Protein AF-A0A837NIT4-F1 (afdb_monomer)

Sequence (135 aa):
MKRAYLTTAIALALSTAVGCSPASNEQPSAAAENEIWPKLNLPVKQKPAMEQRIDELLAKMTLEQKVAQMIQPEIRDITVEDMRKYGFGSYLNGGGAVPTKATPKTRRSCMTMLPLSWKVYRAMLPKTFWMNVMS

Organism: NCBI:txid86103

InterPro domains:
  IPR017853 Glycoside hydrolase superfamily [SSF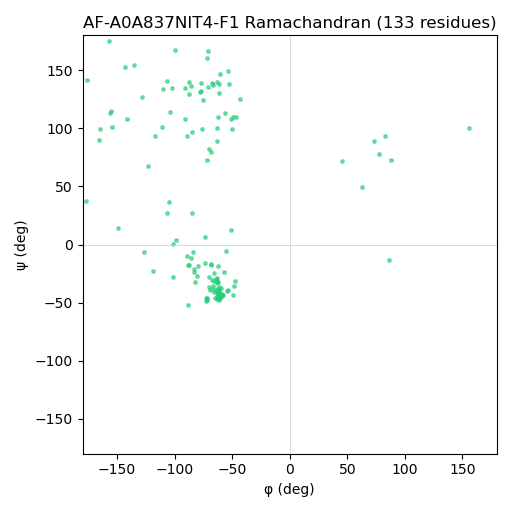51445] (44-100)
  IPR036962 Glycoside hydrolase, family 3, N-terminal domain superfamily [G3DSA:3.20.20.300] (48-130)

Mean predicted aligned error: 16.94 Å

Solvent-accessible surface area (backbone atoms only — not comparable to full-atom values): 9023 Å² total; per-residue (Å²): 144,88,89,76,84,90,70,76,85,90,78,79,92,84,78,91,78,84,80,94,69,81,82,77,78,76,80,84,70,82,72,78,80,77,61,90,62,79,90,77,85,66,92,73,73,87,51,69,73,56,53,52,53,50,52,59,48,60,71,73,46,52,71,66,50,56,52,22,45,73,39,66,50,49,63,82,82,53,53,54,65,52,28,54,73,56,40,43,57,49,71,38,78,89,55,78,75,50,67,97,83,47,59,64,88,39,78,65,35,62,63,69,40,48,69,58,54,49,52,40,52,57,30,45,50,53,90,68,63,56,58,67,74,77,108

Foldseek 3Di:
DPPPPPDDDDDDDDDDDDDDDPDPPDDDDPPPPPCVDDDDDDPDDDDVVLVVLVVVLVVVDDPQLVVQLVDEEEPVVDDLVNCLVRLHNYYDDPLPPFPPPDHSPDPVSVVNCVVVVVSSVVSSDDVPRVVSNVD

Radius of gyration: 36.78 Å; Cα contacts (8 Å, |Δi|>4): 72; chains: 1; bounding box: 90×85×66 Å

Structure (mmCIF, N/CA/C/O backbone):
data_AF-A0A837NIT4-F1
#
_entry.id   AF-A0A837NIT4-F1
#
loop_
_atom_site.group_PDB
_atom_site.id
_atom_site.type_symbol
_atom_site.label_atom_id
_atom_site.label_alt_id
_atom_site.label_comp_id
_atom_site.label_asym_id
_atom_site.label_entity_id
_atom_site.label_seq_id
_atom_site.pdbx_PDB_ins_code
_atom_site.Cartn_x
_atom_site.Cartn_y
_atom_site.Cartn_z
_atom_site.occupancy
_atom_site.B_iso_or_equiv
_atom_site.auth_seq_id
_atom_site.auth_comp_id
_atom_site.auth_asym_id
_atom_site.auth_atom_id
_atom_site.pdbx_PDB_model_num
ATOM 1 N N . MET A 1 1 ? -78.294 60.028 35.645 1.00 52.28 1 MET A N 1
ATOM 2 C CA . MET A 1 1 ? -77.285 59.377 36.512 1.00 52.28 1 MET A CA 1
ATOM 3 C C . MET A 1 1 ? -76.849 58.063 35.870 1.00 52.28 1 MET A C 1
ATOM 5 O O . MET A 1 1 ? -77.633 57.134 35.936 1.00 52.28 1 MET A O 1
ATOM 9 N N . LYS A 1 2 ? -75.711 58.007 35.154 1.00 50.03 2 LYS A N 1
ATOM 10 C CA . LYS A 1 2 ? -75.074 56.767 34.618 1.00 50.03 2 LYS A CA 1
ATOM 11 C C . LYS A 1 2 ? -73.731 57.072 33.913 1.00 50.03 2 LYS A C 1
ATOM 13 O O . LYS A 1 2 ? -73.397 56.507 32.882 1.00 50.03 2 LYS A O 1
ATOM 18 N N . ARG A 1 3 ? -72.962 58.019 34.457 1.00 52.03 3 ARG A N 1
ATOM 19 C CA . ARG A 1 3 ? -71.592 58.342 34.020 1.00 52.03 3 ARG A CA 1
ATOM 20 C C . ARG A 1 3 ? -70.667 58.204 35.230 1.00 52.03 3 ARG A C 1
ATOM 22 O O . ARG A 1 3 ? -70.244 59.204 35.787 1.00 52.03 3 ARG A O 1
ATOM 29 N N . ALA A 1 4 ? -70.488 56.974 35.712 1.00 56.16 4 ALA A N 1
ATOM 30 C CA . ALA A 1 4 ? -69.681 56.698 36.908 1.00 56.16 4 ALA A CA 1
ATOM 31 C C . ALA A 1 4 ? -68.979 55.323 36.899 1.00 56.16 4 ALA A C 1
ATOM 33 O O . ALA A 1 4 ? -68.481 54.897 37.927 1.00 56.16 4 ALA A O 1
ATOM 34 N N . TYR A 1 5 ? -68.898 54.633 35.755 1.00 51.50 5 TYR A N 1
ATOM 35 C CA . TYR A 1 5 ? -68.153 53.365 35.634 1.00 51.50 5 TYR A CA 1
ATOM 36 C C . TYR A 1 5 ? -66.834 53.538 34.861 1.00 51.50 5 TYR A C 1
ATOM 38 O O . TYR A 1 5 ? -66.348 52.610 34.227 1.00 51.50 5 TYR A O 1
ATOM 46 N N . LEU A 1 6 ? -66.270 54.752 34.899 1.00 51.66 6 LEU A N 1
ATOM 47 C CA . LEU A 1 6 ? -64.984 55.116 34.290 1.00 51.66 6 LEU A CA 1
ATOM 48 C C . LEU A 1 6 ? -63.876 55.269 35.351 1.00 51.66 6 LEU A C 1
ATOM 50 O O . LEU A 1 6 ? -63.028 56.145 35.265 1.00 51.66 6 LEU A O 1
ATOM 54 N N . THR A 1 7 ? -63.912 54.433 36.379 1.00 47.62 7 THR A N 1
ATOM 55 C CA . THR A 1 7 ? -62.878 54.257 37.406 1.00 47.62 7 THR A CA 1
ATOM 56 C C . THR A 1 7 ? -63.146 52.844 37.919 1.00 47.62 7 THR A C 1
ATOM 58 O O . THR A 1 7 ? -64.243 52.581 38.388 1.00 47.62 7 THR A O 1
ATOM 61 N N . THR A 1 8 ? -62.332 51.820 37.756 1.00 50.34 8 THR A N 1
ATOM 62 C CA . THR A 1 8 ? -60.896 51.731 37.969 1.00 50.34 8 THR A CA 1
ATOM 63 C C . THR A 1 8 ? -60.459 50.436 37.289 1.00 50.34 8 THR A C 1
ATOM 65 O O . THR A 1 8 ? -60.484 49.356 37.875 1.00 50.34 8 THR A O 1
ATOM 68 N N . ALA A 1 9 ? -60.101 50.543 36.012 1.00 51.69 9 ALA A N 1
ATOM 69 C CA . ALA A 1 9 ? -59.047 49.704 35.469 1.00 51.69 9 ALA A CA 1
ATOM 70 C C . ALA A 1 9 ? -57.769 50.011 36.272 1.00 51.69 9 ALA A C 1
ATOM 72 O O . ALA A 1 9 ? -57.573 51.164 36.651 1.00 51.69 9 ALA A O 1
ATOM 73 N N . ILE A 1 10 ? -56.905 49.012 36.477 1.00 53.28 10 ILE A N 1
ATOM 74 C CA . ILE A 1 10 ? -55.625 49.087 37.213 1.00 53.28 10 ILE A CA 1
ATOM 75 C C . ILE A 1 10 ? -55.761 48.835 38.728 1.00 53.28 10 ILE A C 1
ATOM 77 O O . ILE A 1 10 ? -55.616 49.741 39.537 1.00 53.28 10 ILE A O 1
ATOM 81 N N . ALA A 1 11 ? -55.996 47.580 39.118 1.00 43.53 11 ALA A N 1
ATOM 82 C CA . ALA A 1 11 ? -55.357 46.935 40.276 1.00 43.53 11 ALA A CA 1
ATOM 83 C C . ALA A 1 11 ? -55.804 45.463 40.350 1.00 43.53 11 ALA A C 1
ATOM 85 O O . ALA A 1 11 ? -56.971 45.178 40.116 1.00 43.53 11 ALA A O 1
ATOM 86 N N . LEU A 1 12 ? -54.875 44.570 40.711 1.00 50.78 12 LEU A N 1
ATOM 87 C CA . LEU A 1 12 ? -54.969 43.098 40.780 1.00 50.78 12 LEU A CA 1
ATOM 88 C C . LEU A 1 12 ? -54.985 42.416 39.396 1.00 50.78 12 LEU A C 1
ATOM 90 O O . LEU A 1 12 ? -56.035 42.197 38.814 1.00 50.78 12 LEU A O 1
ATOM 94 N N . ALA A 1 13 ? -53.867 42.040 38.765 1.00 51.47 13 ALA A N 1
ATOM 95 C CA . ALA A 1 13 ? -52.604 41.539 39.315 1.00 51.47 13 ALA A CA 1
ATOM 96 C C . ALA A 1 13 ? -52.815 40.472 40.402 1.00 51.47 13 ALA A C 1
ATOM 98 O O . ALA A 1 13 ? -52.640 40.769 41.574 1.00 51.47 13 ALA A O 1
ATOM 99 N N . LEU A 1 14 ? -53.238 39.272 39.989 1.00 49.41 14 LEU A N 1
ATOM 100 C CA . LEU A 1 14 ? -52.870 37.942 40.516 1.00 49.41 14 LEU A CA 1
ATOM 101 C C . LEU A 1 14 ? -53.991 36.953 40.183 1.00 49.41 14 LEU A C 1
ATOM 103 O O . LEU A 1 14 ? -54.995 36.884 40.882 1.00 49.41 14 LEU A O 1
ATOM 107 N N . SER A 1 15 ? -53.801 36.152 39.140 1.00 49.44 15 SER A N 1
ATOM 108 C CA . SER A 1 15 ? -54.214 34.744 39.143 1.00 49.44 15 SER A CA 1
ATOM 109 C C . SER A 1 15 ? -53.527 34.039 37.984 1.00 49.44 15 SER A C 1
ATOM 111 O O . SER A 1 15 ? -53.889 34.159 36.819 1.00 49.44 15 SER A O 1
ATOM 113 N N . THR A 1 16 ? -52.456 33.362 38.365 1.00 50.69 16 THR A N 1
ATOM 114 C CA . THR A 1 16 ? -51.724 32.326 37.648 1.00 50.69 16 THR A CA 1
ATOM 115 C C . THR A 1 16 ? -52.654 31.319 36.976 1.00 50.69 16 THR A C 1
ATOM 117 O O . THR A 1 16 ? -53.436 30.664 37.663 1.00 50.69 16 THR A O 1
ATOM 120 N N . ALA A 1 17 ? -52.503 31.116 35.669 1.00 43.47 17 ALA A N 1
ATOM 121 C CA . ALA A 1 17 ? -53.025 29.935 34.999 1.00 43.47 17 ALA A CA 1
ATOM 122 C C . ALA A 1 17 ? -52.224 29.641 33.719 1.00 43.47 17 ALA A C 1
ATOM 124 O O . ALA A 1 17 ? -52.286 30.382 32.747 1.00 43.47 17 ALA A O 1
ATOM 125 N N . VAL A 1 18 ? -51.539 28.495 33.758 1.00 50.72 18 VAL A N 1
ATOM 126 C CA . VAL A 1 18 ? -51.300 27.589 32.624 1.00 50.72 18 VAL A CA 1
ATOM 127 C C . VAL A 1 18 ? -50.137 27.930 31.677 1.00 50.72 18 VAL A C 1
ATOM 129 O O . VAL A 1 18 ? -50.274 28.592 30.659 1.00 50.72 18 VAL A O 1
ATOM 132 N N . GLY A 1 19 ? -48.990 27.321 31.996 1.00 38.31 19 GLY A N 1
ATOM 133 C CA . GLY A 1 19 ? -48.403 26.310 31.111 1.00 38.31 19 GLY A CA 1
ATOM 134 C C . GLY A 1 19 ? -47.674 26.806 29.866 1.00 38.31 19 GLY A C 1
ATOM 135 O O . GLY A 1 19 ? -48.156 26.631 28.755 1.00 38.31 19 GLY A O 1
ATOM 136 N N . CYS A 1 20 ? -46.443 27.288 30.038 1.00 36.06 20 CYS A N 1
ATOM 137 C CA . CYS A 1 20 ? -45.457 27.251 28.962 1.00 36.06 20 CYS A CA 1
ATOM 138 C C . CYS A 1 20 ? -44.932 25.808 28.853 1.00 36.06 20 CYS A C 1
ATOM 140 O O . CYS A 1 20 ? -44.116 25.383 29.668 1.00 36.06 20 CYS A O 1
ATOM 142 N N . SER A 1 21 ? -45.447 25.037 27.893 1.00 43.66 21 SER A N 1
ATOM 143 C CA . SER A 1 21 ? -44.772 23.833 27.392 1.00 43.66 21 SER A CA 1
ATOM 144 C C . SER A 1 21 ? -44.121 24.178 26.052 1.00 43.66 21 SER A C 1
ATOM 146 O O . SER A 1 21 ? -44.772 24.825 25.228 1.00 43.66 21 SER A O 1
ATOM 148 N N . PRO A 1 22 ? -42.859 23.784 25.805 1.00 46.62 22 PRO A N 1
ATOM 149 C CA . PRO A 1 22 ? -42.266 23.925 24.486 1.00 46.62 22 PRO A CA 1
ATOM 150 C C . PRO A 1 22 ? -43.057 23.066 23.500 1.00 46.62 22 PRO A C 1
ATOM 152 O O . PRO A 1 22 ? -43.476 21.957 23.830 1.00 46.62 22 PRO A O 1
ATOM 155 N N . ALA A 1 23 ? -43.271 23.613 22.304 1.00 41.59 23 ALA A N 1
ATOM 1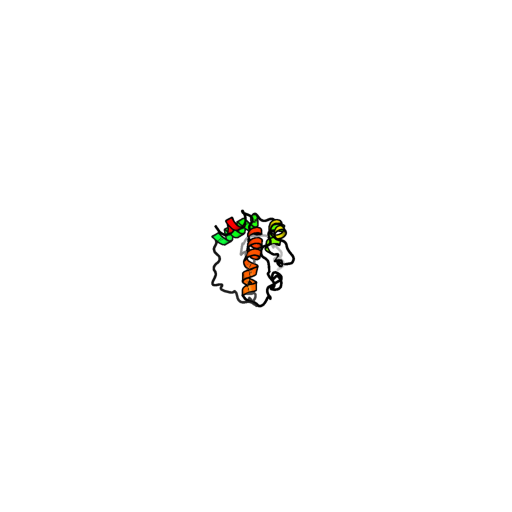56 C CA . ALA A 1 23 ? -43.953 22.953 21.205 1.00 41.59 23 ALA A CA 1
ATOM 157 C C . ALA A 1 23 ? -43.406 21.532 21.022 1.00 41.59 23 ALA A C 1
ATOM 159 O O . ALA A 1 23 ? -42.263 21.330 20.606 1.00 41.59 23 ALA A O 1
ATOM 160 N N . SER A 1 24 ? -44.233 20.548 21.368 1.00 40.94 24 SER A N 1
ATOM 161 C CA . SER A 1 24 ? -44.040 19.167 20.969 1.00 40.94 24 SER A CA 1
ATOM 162 C C . SER A 1 24 ? -44.147 19.148 19.452 1.00 40.94 24 SER A C 1
ATOM 164 O O . SER A 1 24 ? -45.235 19.230 18.889 1.00 40.94 24 SER A O 1
ATOM 166 N N . ASN A 1 25 ? -42.995 19.123 18.791 1.00 43.19 25 ASN A N 1
ATOM 167 C CA . ASN A 1 25 ? -42.907 18.819 17.378 1.00 43.19 25 ASN A CA 1
ATOM 168 C C . ASN A 1 25 ? -43.228 17.324 17.242 1.00 43.19 25 ASN A C 1
ATOM 170 O O . ASN A 1 25 ? -42.332 16.479 17.264 1.00 43.19 25 ASN A O 1
ATOM 174 N N . GLU A 1 26 ? -44.519 16.992 17.219 1.00 48.66 26 GLU A N 1
ATOM 175 C CA . GLU A 1 26 ? -44.971 15.676 16.795 1.00 48.66 26 GLU A CA 1
ATOM 176 C C . GLU A 1 26 ? -44.563 15.490 15.337 1.00 48.66 26 GLU A C 1
ATOM 178 O O . GLU A 1 26 ? -45.068 16.125 14.413 1.00 48.66 26 GLU A O 1
ATOM 183 N N . GLN A 1 27 ? -43.590 14.607 15.166 1.00 56.59 27 GLN A N 1
ATOM 184 C CA . GLN A 1 27 ? -43.227 14.009 13.901 1.00 56.59 27 GLN A CA 1
ATOM 185 C C . GLN A 1 27 ? -44.434 13.223 13.378 1.00 56.59 27 GLN A C 1
ATOM 187 O O . GLN A 1 27 ? -44.970 12.368 14.083 1.00 56.59 27 GLN A O 1
ATOM 192 N N . PRO A 1 28 ? -44.810 13.431 12.114 1.00 49.69 28 PRO A N 1
ATOM 193 C CA . PRO A 1 28 ? -44.847 12.259 11.263 1.00 49.69 28 PRO A CA 1
ATOM 194 C C . PRO A 1 28 ? -44.353 12.614 9.870 1.00 49.69 28 PRO A C 1
ATOM 196 O O . PRO A 1 28 ? -45.043 13.225 9.063 1.00 49.69 28 PRO A O 1
ATOM 199 N N . SER A 1 29 ? -43.163 12.138 9.550 1.00 42.16 29 SER A N 1
ATOM 200 C CA . SER A 1 29 ? -42.972 11.548 8.239 1.00 42.16 29 SER A CA 1
ATOM 201 C C . SER A 1 29 ? -41.831 10.572 8.382 1.00 42.16 29 SER A C 1
ATOM 203 O O . SER A 1 29 ? -40.666 10.957 8.468 1.00 42.16 29 SER A O 1
ATOM 205 N N . ALA A 1 30 ? -42.186 9.292 8.477 1.00 53.06 30 ALA A N 1
ATOM 206 C CA . ALA A 1 30 ? -41.312 8.259 7.972 1.00 53.06 30 ALA A CA 1
ATOM 207 C C . ALA A 1 30 ? -40.954 8.699 6.551 1.00 53.06 30 ALA A C 1
ATOM 209 O O . ALA A 1 30 ? -41.775 8.589 5.640 1.00 53.06 3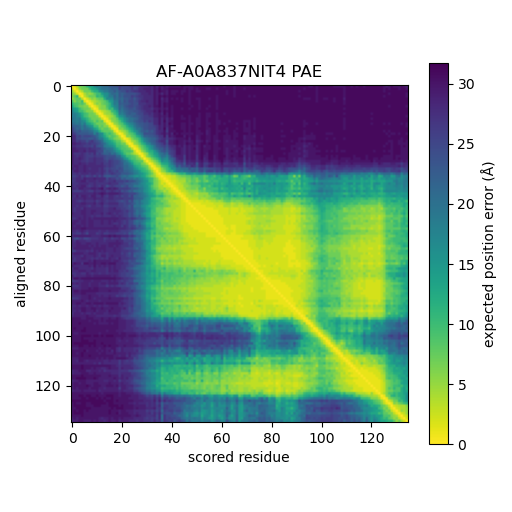0 ALA A O 1
ATOM 210 N N . ALA A 1 31 ? -39.767 9.291 6.391 1.00 49.84 31 ALA A N 1
ATOM 211 C CA . ALA A 1 31 ? -39.136 9.394 5.096 1.00 49.84 31 ALA A CA 1
ATOM 212 C C . ALA A 1 31 ? -39.181 7.970 4.562 1.00 49.84 31 ALA A C 1
ATOM 214 O O . ALA A 1 31 ? -38.560 7.085 5.149 1.00 49.84 31 ALA A O 1
ATOM 215 N N . ALA A 1 32 ? -40.044 7.744 3.572 1.00 57.34 32 ALA A N 1
ATOM 216 C CA . ALA A 1 32 ? -40.193 6.459 2.933 1.00 57.34 32 ALA A CA 1
ATOM 217 C C . ALA A 1 32 ? -38.780 6.004 2.583 1.00 57.34 32 ALA A C 1
ATOM 219 O O . ALA A 1 32 ? -38.101 6.640 1.772 1.00 57.34 32 ALA A O 1
ATOM 220 N N . GLU A 1 33 ? -38.315 4.980 3.298 1.00 60.97 33 GLU A N 1
ATOM 221 C CA . GLU A 1 33 ? -37.030 4.340 3.094 1.00 60.97 33 GLU A CA 1
ATOM 222 C C . GLU A 1 33 ? -37.159 3.641 1.740 1.00 60.97 33 GLU A C 1
ATOM 224 O O . GLU A 1 33 ? -37.480 2.462 1.640 1.00 60.97 33 GLU A O 1
ATOM 229 N N . ASN A 1 34 ? -37.020 4.406 0.658 1.00 65.12 34 ASN A N 1
ATOM 230 C CA . ASN A 1 34 ? -36.822 3.859 -0.669 1.00 65.12 34 ASN A CA 1
ATOM 231 C C . ASN A 1 34 ? -35.393 3.308 -0.675 1.00 65.12 34 ASN A C 1
ATOM 233 O O . ASN A 1 34 ? -34.480 3.913 -1.240 1.00 65.12 34 ASN A O 1
ATOM 237 N N . GLU A 1 35 ? -35.188 2.185 0.019 1.00 71.06 35 GLU A N 1
ATOM 238 C CA . GLU A 1 35 ? -33.998 1.360 -0.129 1.00 71.06 35 GLU A CA 1
ATOM 239 C C . GLU A 1 35 ? -33.991 0.833 -1.566 1.00 71.06 35 GLU A C 1
ATOM 241 O O . GLU A 1 35 ? -34.538 -0.222 -1.875 1.00 71.06 35 GLU A O 1
ATOM 246 N N . ILE A 1 36 ? -33.375 1.595 -2.474 1.00 85.69 36 ILE A N 1
ATOM 247 C CA . ILE A 1 36 ? -33.129 1.182 -3.866 1.00 85.69 36 ILE A CA 1
ATOM 248 C C . ILE A 1 36 ? -32.315 -0.129 -3.893 1.00 85.69 36 ILE A C 1
ATOM 250 O O . ILE A 1 36 ? -32.394 -0.893 -4.852 1.00 85.69 36 ILE A O 1
ATOM 254 N N . TRP A 1 37 ? -31.573 -0.415 -2.817 1.00 85.56 37 TRP A N 1
ATOM 255 C CA . TRP A 1 37 ? -30.814 -1.643 -2.620 1.00 85.56 37 TRP A CA 1
ATOM 256 C C . TRP A 1 37 ? -31.158 -2.276 -1.270 1.00 85.56 37 TRP A C 1
ATOM 258 O O . TRP A 1 37 ? -31.023 -1.595 -0.254 1.00 85.56 37 TRP A O 1
ATOM 268 N N . PRO A 1 38 ? -31.548 -3.563 -1.229 1.00 87.31 38 PRO A N 1
ATOM 269 C CA . PRO A 1 38 ? -31.879 -4.227 0.024 1.00 87.31 38 PRO A CA 1
ATOM 270 C C . PRO A 1 38 ? -30.634 -4.386 0.902 1.00 87.31 38 PRO A C 1
ATOM 272 O O . PRO A 1 38 ? -29.568 -4.779 0.413 1.00 87.31 38 PRO A O 1
ATOM 275 N N . LYS A 1 39 ? -30.774 -4.166 2.215 1.00 85.56 39 LYS A N 1
ATOM 276 C CA . LYS A 1 39 ? -29.740 -4.549 3.191 1.00 85.56 39 LYS A CA 1
ATOM 277 C C . LYS A 1 39 ? -29.427 -6.048 3.075 1.00 85.56 39 LYS A C 1
ATOM 279 O O . LYS A 1 39 ? -30.254 -6.908 3.377 1.00 85.56 39 LYS A O 1
ATOM 284 N N . LEU A 1 40 ? -28.209 -6.367 2.639 1.00 85.44 40 LEU A N 1
ATOM 285 C CA . LEU A 1 40 ? -27.731 -7.741 2.483 1.00 85.44 40 LEU A CA 1
ATOM 286 C C . LEU A 1 40 ? -27.410 -8.356 3.852 1.00 85.44 40 LEU A C 1
ATOM 288 O O . LEU A 1 40 ? -26.578 -7.839 4.595 1.00 85.44 40 LEU A O 1
ATOM 292 N N . ASN A 1 41 ? -28.016 -9.503 4.164 1.00 85.81 41 ASN A N 1
ATOM 293 C CA . ASN A 1 41 ? -27.623 -10.317 5.315 1.00 85.81 41 ASN A CA 1
ATOM 294 C C . ASN A 1 41 ? -26.460 -11.235 4.909 1.00 85.81 41 ASN A C 1
ATOM 296 O O . ASN A 1 41 ? -26.661 -12.277 4.282 1.00 85.81 41 ASN A O 1
ATOM 300 N N . LEU A 1 42 ? -25.231 -10.808 5.204 1.00 87.50 42 LEU A N 1
ATOM 301 C CA . LEU A 1 42 ? -24.030 -11.558 4.853 1.00 87.50 42 LEU A CA 1
ATOM 302 C C . LEU A 1 42 ? -23.836 -12.741 5.821 1.00 87.50 42 LEU A C 1
ATOM 304 O O . LEU A 1 42 ? -23.841 -12.545 7.037 1.00 87.50 42 LEU A O 1
ATOM 308 N N . PRO A 1 43 ? -23.575 -13.966 5.322 1.00 87.19 43 PRO A N 1
ATOM 309 C CA . PRO A 1 43 ? -23.304 -15.122 6.182 1.00 87.19 43 PRO A CA 1
ATOM 310 C C . PRO A 1 43 ? -21.968 -14.999 6.935 1.00 87.19 43 PRO A C 1
ATOM 312 O O . PRO A 1 43 ? -21.727 -15.709 7.912 1.00 87.19 43 PRO A O 1
ATOM 315 N N . VAL A 1 44 ? -21.087 -14.100 6.486 1.00 87.00 44 VAL A N 1
ATOM 316 C CA . VAL A 1 44 ? -19.793 -13.829 7.110 1.00 87.00 44 VAL A CA 1
ATOM 317 C C . VAL A 1 44 ? -19.961 -12.715 8.136 1.00 87.00 44 VAL A C 1
ATOM 319 O O . VAL A 1 44 ? -20.132 -11.550 7.785 1.00 87.00 44 VAL A O 1
ATOM 322 N N . LYS A 1 45 ? -19.893 -13.082 9.418 1.00 86.06 45 LYS A N 1
ATOM 323 C CA . LYS A 1 45 ? -19.882 -12.118 10.521 1.00 86.06 45 LYS A CA 1
ATOM 324 C C . LYS A 1 45 ? -18.505 -11.473 10.642 1.00 86.06 45 LYS A C 1
ATOM 326 O O . LYS A 1 45 ? -17.488 -12.168 10.577 1.00 86.06 45 LYS A O 1
ATOM 331 N N . GLN A 1 46 ? -18.485 -10.168 10.894 1.00 86.00 46 GLN A N 1
ATOM 332 C CA . GLN A 1 46 ? -17.266 -9.480 11.304 1.00 86.00 46 GLN A CA 1
ATOM 333 C C . GLN A 1 46 ? -16.773 -10.055 12.634 1.00 86.00 46 GLN A C 1
ATOM 335 O O . GLN A 1 46 ? -17.562 -10.357 13.536 1.00 86.00 46 GLN A O 1
ATOM 340 N N . LYS A 1 47 ? -15.458 -10.247 12.740 1.00 93.12 47 LYS A N 1
ATOM 341 C CA . LYS A 1 47 ? -14.810 -10.769 13.945 1.00 93.12 47 LYS A CA 1
ATOM 342 C C . LYS A 1 47 ? -14.136 -9.594 14.654 1.00 93.12 47 LYS A C 1
ATOM 344 O O . LYS A 1 47 ? -13.159 -9.091 14.106 1.00 93.12 47 LYS A O 1
ATOM 349 N N . PRO A 1 48 ? -14.568 -9.188 15.863 1.00 92.44 48 PRO A N 1
ATOM 350 C CA . PRO A 1 48 ? -14.050 -7.982 16.517 1.00 92.44 48 PRO A CA 1
ATOM 351 C C . PRO A 1 48 ? -12.523 -7.948 16.651 1.00 92.44 48 PRO A C 1
ATOM 353 O O . PRO A 1 48 ? -11.905 -6.921 16.408 1.00 92.44 48 PRO A O 1
ATOM 356 N N . ALA A 1 49 ? -11.900 -9.091 16.952 1.00 92.75 49 ALA A N 1
ATOM 357 C CA . ALA A 1 49 ? -10.444 -9.196 17.043 1.00 92.75 49 ALA A CA 1
ATOM 358 C C . ALA A 1 49 ? -9.727 -8.974 15.695 1.00 92.75 49 ALA A C 1
ATOM 360 O O . ALA A 1 49 ? -8.606 -8.480 15.673 1.00 92.75 49 ALA A O 1
ATOM 361 N N . MET A 1 50 ? -10.350 -9.337 14.567 1.00 90.69 50 MET A N 1
ATOM 362 C CA . MET A 1 50 ? -9.802 -9.031 13.241 1.00 90.69 50 MET A CA 1
ATOM 363 C C . MET A 1 50 ? -9.920 -7.543 12.930 1.00 90.69 50 MET A C 1
ATOM 365 O O . MET A 1 50 ? -8.940 -6.962 12.484 1.00 90.69 50 MET A O 1
ATOM 369 N N . GLU A 1 51 ? -11.080 -6.936 13.188 1.00 92.62 51 GLU A N 1
ATOM 370 C CA . GLU A 1 51 ? -11.288 -5.502 12.937 1.00 92.62 51 GLU A CA 1
ATOM 371 C C . GLU A 1 51 ? -10.308 -4.656 13.763 1.00 92.62 51 GLU A C 1
ATOM 373 O O . GLU A 1 51 ? -9.638 -3.787 13.221 1.00 92.62 51 GLU A O 1
ATOM 378 N N . GLN A 1 52 ? -10.094 -5.011 15.036 1.00 94.38 52 GLN A N 1
ATOM 379 C CA . GLN A 1 52 ? -9.078 -4.368 15.880 1.00 94.38 52 GLN A CA 1
ATOM 380 C C . GLN A 1 52 ? -7.668 -4.462 15.282 1.00 94.38 52 GLN A C 1
ATOM 382 O O . GLN A 1 52 ? -6.938 -3.474 15.249 1.00 94.38 52 GLN A O 1
ATOM 387 N N . ARG A 1 53 ? -7.278 -5.633 14.760 1.00 92.25 53 ARG A N 1
ATOM 388 C CA . ARG A 1 53 ? -5.977 -5.800 14.093 1.00 92.25 53 ARG A CA 1
ATOM 389 C C . ARG A 1 53 ? -5.877 -4.953 12.825 1.00 92.25 53 ARG A C 1
ATOM 391 O O . ARG A 1 53 ? -4.821 -4.382 12.566 1.00 92.25 53 ARG A O 1
ATOM 398 N N . ILE A 1 54 ? -6.952 -4.870 12.041 1.00 90.44 54 ILE A N 1
ATOM 399 C CA . ILE A 1 54 ? -7.016 -4.026 10.840 1.00 90.44 54 ILE A CA 1
ATOM 400 C C . ILE A 1 54 ? -6.826 -2.557 11.229 1.00 90.44 54 ILE A C 1
ATOM 402 O O . ILE A 1 54 ? -5.972 -1.888 10.645 1.00 90.44 54 ILE A O 1
ATOM 406 N N . ASP A 1 55 ? -7.536 -2.080 12.251 1.00 94.19 55 ASP A N 1
ATOM 407 C CA . ASP A 1 55 ? -7.432 -0.703 12.740 1.00 94.19 55 ASP A CA 1
ATOM 408 C C . ASP A 1 55 ? -6.015 -0.378 13.231 1.00 94.19 55 ASP A C 1
ATOM 410 O O . ASP A 1 55 ? -5.431 0.641 12.847 1.00 94.19 55 ASP A O 1
ATOM 414 N N . GLU A 1 56 ? -5.407 -1.271 14.016 1.00 94.75 56 GLU A N 1
ATOM 415 C CA . GLU A 1 56 ? -4.030 -1.114 14.492 1.00 94.75 56 GLU A CA 1
ATOM 416 C C . GLU A 1 56 ? -3.006 -1.066 13.352 1.00 94.75 56 GLU A C 1
ATOM 418 O O . GLU A 1 56 ? -2.003 -0.350 13.445 1.00 94.75 56 GLU A O 1
ATOM 423 N N . LEU A 1 57 ? -3.224 -1.836 12.284 1.00 91.19 57 LEU A N 1
ATOM 424 C CA . LEU A 1 57 ? -2.362 -1.829 11.105 1.00 91.19 57 LEU A CA 1
ATOM 425 C C . LEU A 1 57 ? -2.544 -0.542 10.301 1.00 91.19 57 LEU A C 1
ATOM 427 O O . LEU A 1 57 ? -1.555 0.118 9.981 1.00 91.19 57 LEU A O 1
ATOM 431 N N . LEU A 1 58 ? -3.788 -0.138 10.032 1.00 91.50 58 LEU A N 1
ATOM 432 C CA . LEU A 1 58 ? -4.104 1.091 9.301 1.00 91.50 58 LEU A CA 1
ATOM 433 C C . LEU A 1 58 ? -3.612 2.349 10.026 1.00 91.50 58 LEU A C 1
ATOM 435 O O . LEU A 1 58 ? -3.230 3.320 9.363 1.00 91.50 58 LEU A O 1
ATOM 439 N N . ALA A 1 59 ? -3.597 2.342 11.361 1.00 94.62 59 ALA A N 1
ATOM 440 C CA . ALA A 1 59 ? -3.054 3.427 12.176 1.00 94.62 59 ALA A CA 1
ATOM 441 C C . ALA A 1 59 ? -1.526 3.564 12.044 1.00 94.62 59 ALA A C 1
ATOM 443 O O . ALA A 1 59 ? -0.998 4.670 12.137 1.00 94.62 59 ALA A O 1
ATOM 444 N N . LYS A 1 60 ? -0.814 2.457 11.796 1.00 92.06 60 LYS A N 1
ATOM 445 C CA . LYS A 1 60 ? 0.651 2.431 11.620 1.00 92.06 60 LYS A CA 1
ATOM 446 C C . LYS A 1 60 ? 1.091 2.723 10.180 1.00 92.06 60 LYS A C 1
ATOM 448 O O . LYS A 1 60 ? 2.282 2.921 9.949 1.00 92.06 60 LYS A O 1
ATOM 453 N N . MET A 1 61 ? 0.165 2.726 9.220 1.00 89.75 61 MET A N 1
ATOM 454 C CA . MET A 1 61 ? 0.469 2.949 7.806 1.00 89.75 61 MET A CA 1
ATOM 455 C C . MET A 1 61 ? 0.516 4.435 7.442 1.00 89.75 61 MET A C 1
ATOM 457 O O . MET A 1 61 ? -0.398 5.198 7.766 1.00 89.75 61 MET A O 1
ATOM 461 N N . THR A 1 62 ? 1.522 4.823 6.661 1.00 93.94 62 THR A N 1
ATOM 462 C CA . THR A 1 62 ? 1.553 6.131 5.995 1.00 93.94 62 THR A CA 1
ATOM 463 C C . THR A 1 62 ? 0.531 6.197 4.855 1.00 93.94 62 THR A C 1
ATOM 465 O O . THR A 1 62 ? -0.009 5.175 4.417 1.00 93.94 62 THR A O 1
ATOM 468 N N . LEU A 1 63 ? 0.248 7.402 4.349 1.00 93.81 63 LEU A N 1
ATOM 469 C CA . LEU A 1 63 ? -0.652 7.575 3.206 1.00 93.81 63 LEU A CA 1
ATOM 470 C C . LEU A 1 63 ? -0.139 6.818 1.975 1.00 93.81 63 LEU A C 1
ATOM 472 O O . LEU A 1 63 ? -0.907 6.131 1.307 1.00 93.81 63 LEU A O 1
ATOM 476 N N . GLU A 1 64 ? 1.164 6.885 1.716 1.00 90.94 64 GLU A N 1
ATOM 477 C CA . GLU A 1 64 ? 1.821 6.203 0.600 1.00 90.94 64 GLU A CA 1
ATOM 478 C C . GLU A 1 64 ? 1.660 4.688 0.714 1.00 90.94 64 GLU A C 1
ATOM 480 O O . GLU A 1 64 ? 1.367 4.026 -0.277 1.00 90.94 64 GLU A O 1
ATOM 485 N N . GLN A 1 65 ? 1.782 4.138 1.924 1.00 88.88 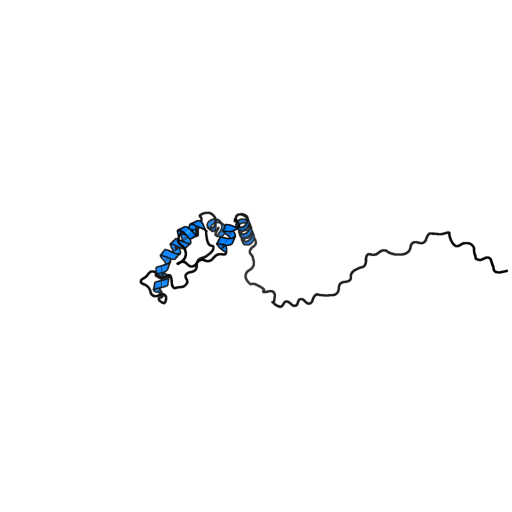65 GLN A N 1
ATOM 486 C CA . GLN A 1 65 ? 1.575 2.711 2.167 1.00 88.88 65 GLN A CA 1
ATOM 487 C C . GLN A 1 65 ? 0.116 2.304 1.941 1.00 88.88 65 GLN A C 1
ATOM 489 O O . GLN A 1 65 ? -0.139 1.239 1.382 1.00 88.88 65 GLN A O 1
ATOM 494 N N . LYS A 1 66 ? -0.851 3.147 2.328 1.00 92.00 66 LYS A N 1
ATOM 495 C CA . LYS A 1 66 ? -2.282 2.894 2.072 1.00 92.00 66 LYS A CA 1
ATOM 496 C C . LYS A 1 66 ? -2.578 2.897 0.578 1.00 92.00 66 LYS A C 1
ATOM 498 O O . LYS A 1 66 ? -3.214 1.975 0.077 1.00 92.00 66 LYS A O 1
ATOM 503 N N . VAL A 1 67 ? -2.053 3.889 -0.138 1.00 93.75 67 VAL A N 1
ATOM 504 C CA . VAL A 1 67 ? -2.178 3.978 -1.596 1.00 93.75 67 VAL A CA 1
ATOM 505 C C . VAL A 1 67 ? -1.505 2.780 -2.272 1.00 93.75 67 VAL A C 1
ATOM 507 O O . VAL A 1 67 ? -2.099 2.175 -3.159 1.00 93.75 67 VAL A O 1
ATOM 510 N N . ALA A 1 68 ? -0.321 2.363 -1.818 1.00 90.50 68 ALA A N 1
ATOM 511 C CA . ALA A 1 68 ? 0.369 1.196 -2.362 1.00 90.50 68 ALA A CA 1
ATOM 512 C C . ALA A 1 68 ? -0.450 -0.101 -2.221 1.00 90.50 68 ALA A C 1
ATOM 514 O O . ALA A 1 68 ? -0.473 -0.902 -3.154 1.00 90.50 68 ALA A O 1
ATOM 515 N N . GLN A 1 69 ? -1.177 -0.295 -1.113 1.00 92.00 69 GLN A N 1
ATOM 516 C CA . GLN A 1 69 ? -2.064 -1.457 -0.949 1.00 92.00 69 GLN A CA 1
ATOM 517 C C . GLN A 1 69 ? -3.248 -1.468 -1.931 1.00 92.00 69 GLN A C 1
ATOM 519 O O . GLN A 1 69 ? -3.771 -2.535 -2.240 1.00 92.00 69 GLN A O 1
ATOM 524 N N . MET A 1 70 ? -3.656 -0.305 -2.447 1.00 93.00 70 MET A N 1
ATOM 525 C CA . MET A 1 70 ? -4.748 -0.185 -3.422 1.00 93.00 70 MET A CA 1
ATOM 526 C C . MET A 1 70 ? -4.288 -0.344 -4.878 1.00 93.00 70 MET A C 1
ATOM 528 O O . MET A 1 70 ? -5.117 -0.566 -5.760 1.00 93.00 70 MET A O 1
ATOM 532 N N . ILE A 1 71 ? -2.989 -0.211 -5.153 1.00 90.94 71 ILE A N 1
ATOM 533 C CA . ILE A 1 71 ? -2.444 -0.292 -6.511 1.00 90.94 71 ILE A CA 1
ATOM 534 C C . ILE A 1 71 ? -2.120 -1.751 -6.857 1.00 90.94 71 ILE A C 1
ATOM 536 O O . ILE A 1 71 ? -1.403 -2.432 -6.124 1.00 90.94 71 ILE A O 1
ATOM 540 N N . GLN A 1 72 ? -2.603 -2.199 -8.020 1.00 91.12 72 GLN A N 1
ATOM 541 C CA . GLN A 1 72 ? -2.326 -3.520 -8.587 1.00 91.12 72 GLN A CA 1
ATOM 542 C C . GLN A 1 72 ? -1.568 -3.393 -9.920 1.00 91.12 72 GLN A C 1
ATOM 544 O O . GLN A 1 72 ? -2.201 -3.249 -10.970 1.00 91.12 72 GLN A O 1
ATOM 549 N N . PRO A 1 73 ? -0.227 -3.449 -9.915 1.00 89.50 73 PRO A N 1
ATOM 550 C CA . PRO A 1 73 ? 0.559 -3.450 -11.141 1.00 89.50 73 PRO A CA 1
ATOM 551 C C . PRO A 1 73 ? 0.458 -4.767 -11.926 1.00 89.50 73 PRO A C 1
ATOM 553 O O . PRO A 1 73 ? 0.143 -5.826 -11.377 1.00 89.50 73 PRO A O 1
ATOM 556 N N . GLU A 1 74 ? 0.793 -4.710 -13.214 1.00 86.50 74 GLU A N 1
ATOM 557 C CA . GLU A 1 74 ? 1.004 -5.888 -14.062 1.00 86.50 74 GLU A CA 1
ATOM 558 C C . GLU A 1 74 ? 2.462 -6.360 -13.950 1.00 86.50 74 GLU A C 1
ATOM 560 O O . GLU A 1 74 ? 3.389 -5.553 -13.887 1.00 86.50 74 GLU A O 1
ATOM 565 N N . ILE A 1 75 ? 2.677 -7.677 -13.897 1.00 84.00 75 ILE A N 1
ATOM 566 C CA . ILE A 1 75 ? 3.986 -8.288 -13.614 1.00 84.00 75 ILE A CA 1
ATOM 567 C C . ILE A 1 75 ? 5.081 -7.972 -14.656 1.00 84.00 75 ILE A C 1
ATOM 569 O O . ILE A 1 75 ? 6.261 -8.145 -14.361 1.00 84.00 75 ILE A O 1
ATOM 573 N N . ARG A 1 76 ? 4.728 -7.533 -15.869 1.00 82.56 76 ARG A N 1
ATOM 574 C CA . ARG A 1 76 ? 5.674 -7.148 -16.932 1.00 82.56 76 ARG A CA 1
ATOM 575 C C . ARG A 1 76 ? 6.175 -5.719 -16.786 1.00 82.56 76 ARG A C 1
ATOM 577 O O . ARG A 1 76 ? 7.251 -5.423 -17.299 1.00 82.56 76 ARG A O 1
ATOM 584 N N . ASP A 1 77 ? 5.415 -4.873 -16.100 1.00 86.75 77 ASP A N 1
ATOM 585 C CA . ASP A 1 77 ? 5.682 -3.436 -15.989 1.00 86.75 77 ASP A CA 1
ATOM 586 C C . ASP A 1 77 ? 6.384 -3.070 -14.672 1.00 86.75 77 ASP A C 1
ATOM 588 O O . ASP A 1 77 ? 6.616 -1.896 -14.390 1.00 86.75 77 ASP A O 1
ATOM 592 N N . ILE A 1 78 ? 6.735 -4.070 -13.858 1.00 86.94 78 ILE A N 1
ATOM 593 C CA . ILE A 1 78 ? 7.395 -3.896 -12.562 1.00 86.94 78 ILE A CA 1
ATOM 594 C C . ILE A 1 78 ? 8.541 -4.883 -12.374 1.00 86.94 78 ILE A C 1
ATOM 596 O O . ILE A 1 78 ? 8.537 -5.999 -12.900 1.00 86.94 78 ILE A O 1
ATOM 600 N N . THR A 1 79 ? 9.502 -4.501 -11.540 1.00 89.56 79 THR A N 1
ATOM 601 C CA . THR A 1 79 ? 10.577 -5.386 -11.088 1.00 89.56 79 THR A CA 1
ATOM 602 C C . THR A 1 79 ? 10.307 -5.948 -9.689 1.00 89.56 79 THR A C 1
ATOM 604 O O . THR A 1 79 ? 9.439 -5.489 -8.943 1.00 89.56 79 THR A O 1
ATOM 607 N N . VAL A 1 80 ? 11.086 -6.959 -9.292 1.00 88.00 80 VAL A N 1
ATOM 608 C CA . VAL A 1 80 ? 11.056 -7.485 -7.916 1.00 88.00 80 VAL A CA 1
ATOM 609 C C . VAL A 1 80 ? 11.511 -6.403 -6.927 1.00 88.00 80 VAL A C 1
ATOM 611 O O . VAL A 1 80 ? 11.046 -6.347 -5.791 1.00 88.00 80 VAL A O 1
ATOM 614 N N . GLU A 1 81 ? 12.404 -5.522 -7.357 1.00 88.50 81 GLU A N 1
ATOM 615 C CA . GLU A 1 81 ? 12.919 -4.393 -6.594 1.00 88.50 81 GLU A CA 1
ATOM 616 C C . GLU A 1 81 ? 11.840 -3.326 -6.382 1.00 88.50 81 GLU A C 1
ATOM 618 O O . GLU A 1 81 ? 11.710 -2.832 -5.261 1.00 88.50 81 GLU A O 1
ATOM 623 N N . ASP A 1 82 ? 11.002 -3.054 -7.385 1.00 90.00 82 ASP A N 1
ATOM 624 C CA . ASP A 1 82 ? 9.843 -2.162 -7.239 1.00 90.00 82 ASP A CA 1
ATOM 625 C C . ASP A 1 82 ? 8.847 -2.704 -6.211 1.00 90.00 82 ASP A C 1
ATOM 627 O O . ASP A 1 82 ? 8.357 -1.956 -5.365 1.00 90.00 82 ASP A O 1
ATOM 631 N N . MET A 1 83 ? 8.618 -4.021 -6.196 1.00 87.81 83 MET A N 1
ATOM 632 C CA . MET A 1 83 ? 7.780 -4.656 -5.172 1.00 87.81 83 MET A CA 1
ATOM 633 C C . MET A 1 83 ? 8.350 -4.476 -3.763 1.00 87.81 83 MET A C 1
ATOM 635 O O . MET A 1 83 ? 7.585 -4.222 -2.835 1.00 87.81 83 MET A O 1
ATOM 639 N N . ARG A 1 84 ? 9.679 -4.556 -3.592 1.00 87.88 84 ARG A N 1
ATOM 640 C CA . ARG A 1 84 ? 10.323 -4.286 -2.291 1.00 87.88 84 ARG A CA 1
ATOM 641 C C . ARG A 1 84 ? 10.256 -2.811 -1.909 1.00 87.88 84 ARG A C 1
ATOM 643 O O . ARG A 1 84 ? 10.147 -2.499 -0.728 1.00 87.88 84 ARG A O 1
ATOM 650 N N . LYS A 1 85 ? 10.370 -1.918 -2.894 1.00 88.62 85 LYS A N 1
ATOM 651 C CA . LYS A 1 85 ? 10.402 -0.468 -2.692 1.00 88.62 85 LYS A CA 1
ATOM 652 C C . LYS A 1 85 ? 9.030 0.086 -2.316 1.00 88.62 85 LYS A C 1
ATOM 654 O O . LYS A 1 85 ? 8.945 0.896 -1.399 1.00 88.62 85 LYS A O 1
ATOM 659 N N . TYR A 1 86 ? 7.987 -0.331 -3.029 1.00 88.81 86 TYR A N 1
ATOM 660 C CA . TYR A 1 86 ? 6.645 0.237 -2.893 1.00 88.81 86 TYR A CA 1
ATOM 661 C C . TYR A 1 86 ? 5.702 -0.629 -2.059 1.00 88.81 86 TYR A C 1
ATOM 663 O O . TYR A 1 86 ? 4.802 -0.088 -1.426 1.00 88.81 86 TYR A O 1
ATOM 671 N N . GLY A 1 87 ? 5.905 -1.951 -2.015 1.00 87.56 87 GLY A N 1
ATOM 672 C CA . GLY A 1 87 ? 5.061 -2.849 -1.227 1.00 87.56 87 GLY A CA 1
ATOM 673 C C . GLY A 1 87 ? 3.605 -2.860 -1.696 1.00 87.56 87 GLY A C 1
ATOM 674 O O . GLY A 1 87 ? 2.705 -2.689 -0.876 1.00 87.56 87 GLY A O 1
ATOM 675 N N . PHE A 1 88 ? 3.377 -3.027 -3.004 1.00 87.94 88 PHE A N 1
ATOM 676 C CA . PHE A 1 88 ? 2.031 -3.101 -3.586 1.00 87.94 88 PHE A CA 1
ATOM 677 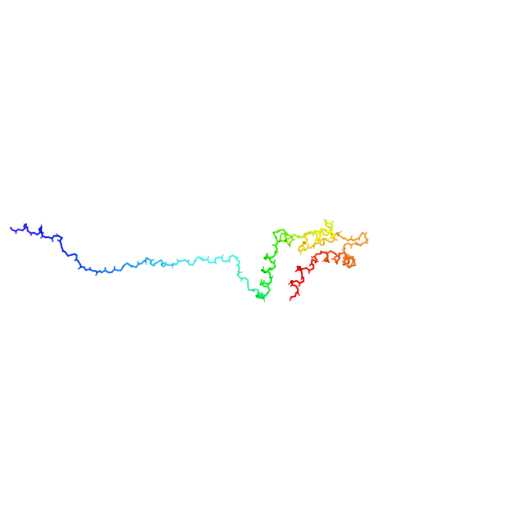C C . PHE A 1 88 ? 1.167 -4.172 -2.907 1.00 87.94 88 PHE A C 1
ATOM 679 O O . PHE A 1 88 ? 1.702 -5.177 -2.443 1.00 87.94 88 PHE A O 1
ATOM 686 N N . GLY A 1 89 ? -0.152 -3.959 -2.845 1.00 84.75 89 GLY A N 1
ATOM 687 C CA . GLY A 1 89 ? -1.103 -4.863 -2.171 1.00 84.75 89 GLY A CA 1
ATOM 688 C C . GLY A 1 89 ? -1.494 -6.103 -2.976 1.00 84.75 89 GLY A C 1
ATOM 689 O O . GLY A 1 89 ? -1.927 -7.107 -2.411 1.00 84.75 89 GLY A O 1
ATOM 690 N N . SER A 1 90 ? -1.269 -6.080 -4.288 1.00 86.31 90 SER A N 1
ATOM 691 C CA . SER A 1 90 ? -1.390 -7.236 -5.177 1.00 86.31 90 SER A CA 1
ATOM 692 C C . SER A 1 90 ? -0.538 -7.027 -6.431 1.00 86.31 90 SER A C 1
ATOM 694 O O . SER A 1 90 ? 0.076 -5.982 -6.610 1.00 86.31 90 SER A O 1
ATOM 696 N N . TYR A 1 91 ? -0.466 -8.032 -7.300 1.00 87.19 91 TYR A N 1
ATOM 697 C CA . TYR A 1 91 ? 0.038 -7.884 -8.665 1.00 87.19 91 TYR A CA 1
ATOM 698 C C . TYR A 1 91 ? -0.782 -8.782 -9.588 1.00 87.19 91 TYR A C 1
ATOM 700 O O . TYR A 1 91 ? -1.319 -9.809 -9.160 1.00 87.19 91 TYR A O 1
ATOM 708 N N . LEU A 1 92 ? -0.877 -8.403 -10.856 1.00 87.06 92 LEU A N 1
ATOM 709 C CA . LEU A 1 92 ? -1.615 -9.145 -11.864 1.00 87.06 92 LEU A CA 1
ATOM 710 C C . LEU A 1 92 ? -0.662 -9.863 -12.815 1.00 87.06 92 LEU A C 1
ATOM 712 O O . LEU A 1 92 ? 0.350 -9.317 -13.247 1.00 87.06 92 LEU A O 1
ATOM 716 N N . ASN A 1 93 ? -1.039 -11.079 -13.192 1.00 81.12 93 ASN A N 1
ATOM 717 C CA . ASN A 1 93 ? -0.480 -11.768 -14.344 1.00 81.12 93 ASN A CA 1
ATOM 718 C C . ASN A 1 93 ? -1.565 -11.870 -15.419 1.00 81.12 93 ASN A C 1
ATOM 720 O O . ASN A 1 93 ? -2.447 -12.726 -15.327 1.00 81.12 93 ASN A O 1
ATOM 724 N N . GLY A 1 94 ? -1.502 -10.999 -16.430 1.00 72.31 94 GLY A N 1
ATOM 725 C CA . GLY A 1 94 ? -2.517 -10.913 -17.487 1.00 72.31 94 GLY A CA 1
ATOM 726 C C . GLY A 1 94 ? -2.485 -12.056 -18.513 1.00 72.31 94 GLY A C 1
ATOM 727 O O . GLY A 1 94 ? -3.173 -11.990 -19.528 1.00 72.31 94 GLY A O 1
ATOM 728 N N . GLY A 1 95 ? -1.661 -13.091 -18.312 1.00 65.31 95 GLY A N 1
ATOM 729 C CA . GLY A 1 95 ? -1.542 -14.243 -19.214 1.00 65.31 95 GLY A CA 1
ATOM 730 C C . GLY A 1 95 ? -0.554 -14.056 -20.372 1.00 65.31 95 GLY A C 1
ATOM 731 O O . GLY A 1 95 ? -0.151 -15.040 -20.984 1.00 65.31 95 GLY A O 1
ATOM 732 N N . GLY A 1 96 ? -0.097 -12.831 -20.650 1.00 62.66 96 GLY A N 1
ATOM 733 C CA . GLY A 1 96 ? 0.949 -12.545 -21.645 1.00 62.66 96 GLY A CA 1
ATOM 734 C C . GLY A 1 96 ? 2.384 -12.583 -21.101 1.00 62.66 96 GLY A C 1
ATOM 735 O O . GLY A 1 96 ? 3.330 -12.549 -21.880 1.00 62.66 96 GLY A O 1
ATOM 736 N N . ALA A 1 97 ? 2.557 -12.662 -19.780 1.00 60.25 97 ALA A N 1
ATOM 737 C CA . ALA A 1 97 ? 3.846 -12.572 -19.086 1.00 60.25 97 ALA A CA 1
ATOM 738 C C . ALA A 1 97 ? 4.614 -13.906 -19.007 1.00 60.25 97 ALA A C 1
ATOM 740 O O . ALA A 1 97 ? 5.370 -14.159 -18.068 1.00 60.25 97 ALA A O 1
ATOM 741 N N . VAL A 1 98 ? 4.384 -14.803 -19.964 1.00 62.31 98 VAL A N 1
ATOM 742 C CA . VAL A 1 98 ? 4.982 -16.137 -19.946 1.00 62.31 98 VAL A CA 1
ATOM 743 C C . VAL A 1 98 ? 6.442 -16.045 -20.397 1.00 62.31 98 VAL A C 1
ATOM 745 O O . VAL A 1 98 ? 6.705 -15.462 -21.452 1.00 62.31 98 VAL A O 1
ATOM 748 N N . PRO A 1 99 ? 7.403 -16.638 -19.662 1.00 59.38 99 PRO A N 1
ATOM 749 C CA . PRO A 1 99 ? 8.779 -16.750 -20.128 1.00 59.38 99 PRO A CA 1
ATOM 750 C C . PRO A 1 99 ? 8.823 -17.390 -21.522 1.00 59.38 99 PRO A C 1
ATOM 752 O O . PRO A 1 99 ? 8.104 -18.354 -21.787 1.00 59.38 99 PRO A O 1
ATOM 755 N N . THR A 1 100 ? 9.678 -16.843 -22.388 1.00 57.34 100 THR A N 1
ATOM 756 C CA . THR A 1 100 ? 9.713 -16.864 -23.870 1.00 57.34 100 THR A CA 1
ATOM 757 C C . THR A 1 100 ? 9.613 -18.209 -24.620 1.00 57.34 100 THR A C 1
ATOM 759 O O . THR A 1 100 ? 9.834 -18.243 -25.827 1.00 57.34 100 THR A O 1
ATOM 762 N N . LYS A 1 101 ? 9.253 -19.329 -23.983 1.00 54.84 101 LYS A N 1
ATOM 763 C CA . LYS A 1 101 ? 9.095 -20.642 -24.638 1.00 54.84 101 LYS A CA 1
ATOM 764 C C . LYS A 1 101 ? 7.755 -21.345 -24.405 1.00 54.84 101 LYS A C 1
ATOM 766 O O . LYS A 1 101 ? 7.528 -22.384 -25.020 1.00 54.84 101 LYS A O 1
ATOM 771 N N . ALA A 1 102 ? 6.867 -20.827 -23.555 1.00 55.62 102 ALA A N 1
ATOM 772 C CA . ALA A 1 102 ? 5.561 -21.446 -23.318 1.00 55.62 102 ALA A CA 1
ATOM 773 C C . ALA A 1 102 ? 4.419 -20.596 -23.893 1.00 55.62 102 ALA A C 1
ATOM 775 O O . ALA A 1 102 ? 4.364 -19.383 -23.714 1.00 55.62 102 ALA A O 1
ATOM 776 N N . THR A 1 103 ? 3.484 -21.242 -24.592 1.00 58.16 103 THR A N 1
ATOM 777 C CA . THR A 1 103 ? 2.269 -20.576 -25.064 1.00 58.16 103 THR A CA 1
ATOM 778 C C . THR A 1 103 ? 1.353 -20.268 -23.867 1.00 58.16 103 THR A C 1
ATOM 780 O O . THR A 1 103 ? 1.135 -21.155 -23.032 1.00 58.16 103 TH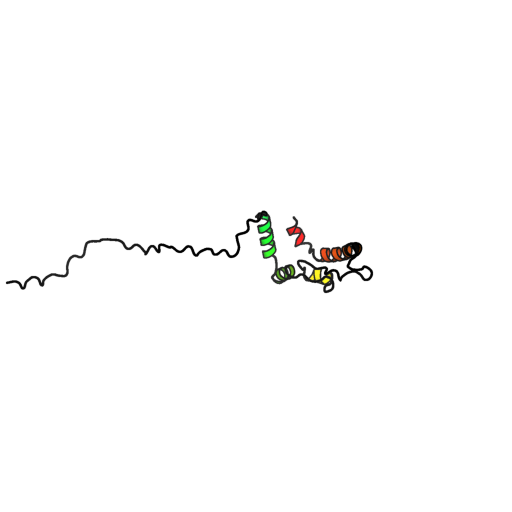R A O 1
ATOM 783 N N . PRO A 1 104 ? 0.760 -19.059 -23.780 1.00 60.91 104 PRO A N 1
ATOM 784 C CA . PRO A 1 104 ? -0.144 -18.645 -22.696 1.00 60.91 104 PRO A CA 1
ATOM 785 C C . PRO A 1 104 ? -1.252 -19.631 -22.335 1.00 60.91 104 PRO A C 1
ATOM 787 O O . PRO A 1 104 ? -1.649 -19.732 -21.181 1.00 60.91 104 PRO A O 1
ATOM 790 N N . LYS A 1 105 ? -1.735 -20.387 -23.322 1.00 57.84 105 LYS A N 1
ATOM 791 C CA . LYS A 1 105 ? -2.915 -21.248 -23.192 1.00 57.84 105 LYS A CA 1
ATOM 792 C C . LYS A 1 105 ? -2.629 -22.626 -22.587 1.00 57.84 105 LYS A C 1
ATOM 794 O O . LYS A 1 105 ? -3.560 -23.389 -22.349 1.00 57.84 105 LYS A O 1
ATOM 79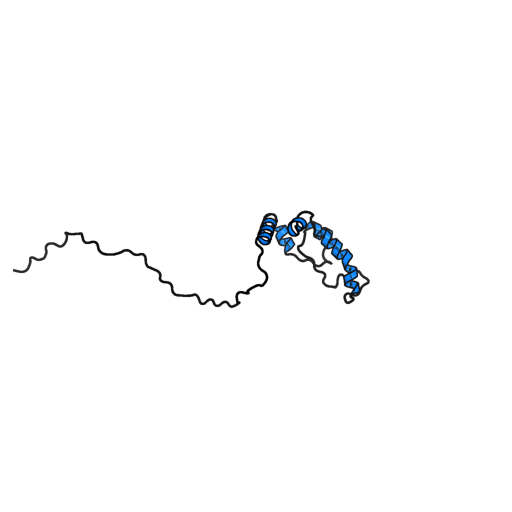9 N N . THR A 1 106 ? -1.367 -22.983 -22.350 1.00 63.00 106 THR A N 1
ATOM 800 C CA . THR A 1 106 ? -1.016 -24.332 -21.879 1.00 63.00 106 THR A CA 1
ATOM 801 C C . THR A 1 106 ? -0.983 -24.388 -20.352 1.00 63.00 106 THR A C 1
ATOM 803 O O . THR A 1 106 ? -0.331 -23.562 -19.725 1.00 63.00 106 THR A O 1
ATOM 806 N N . ARG A 1 107 ? -1.568 -25.424 -19.727 1.00 62.50 107 ARG A N 1
ATOM 807 C CA . ARG A 1 107 ? -1.491 -25.665 -18.262 1.00 62.50 107 ARG A CA 1
ATOM 808 C C . ARG A 1 107 ? -0.056 -25.578 -17.708 1.00 62.50 107 ARG A C 1
ATOM 810 O O . ARG A 1 107 ? 0.169 -25.072 -16.614 1.00 62.50 107 ARG A O 1
ATOM 817 N N . ARG A 1 108 ? 0.927 -26.031 -18.493 1.00 62.31 108 ARG A N 1
ATOM 818 C CA . ARG A 1 108 ? 2.365 -25.974 -18.180 1.00 62.31 108 ARG A CA 1
ATOM 819 C C . ARG A 1 108 ? 2.903 -24.538 -18.050 1.00 62.31 108 ARG A C 1
ATOM 821 O O . ARG A 1 108 ? 3.809 -24.331 -17.255 1.00 62.31 108 ARG A O 1
ATOM 828 N N . SER A 1 109 ? 2.313 -23.564 -18.745 1.00 62.94 109 SER A N 1
ATOM 829 C CA . SER A 1 109 ? 2.672 -22.140 -18.662 1.00 62.94 109 SER A CA 1
ATOM 830 C C . SER A 1 109 ? 2.461 -21.567 -17.253 1.00 62.94 109 SER A C 1
ATOM 832 O O . SER A 1 109 ? 3.366 -20.960 -16.682 1.00 62.94 109 SER A O 1
ATOM 834 N N . CYS A 1 110 ? 1.311 -21.852 -16.630 1.00 64.12 110 CYS A N 1
ATOM 835 C CA . CYS A 1 110 ? 1.039 -21.450 -15.246 1.00 64.12 110 CYS A CA 1
ATOM 836 C C . CYS A 1 110 ? 2.088 -22.027 -14.277 1.00 64.12 110 CYS A C 1
ATOM 838 O O . CYS A 1 110 ? 2.654 -21.300 -13.463 1.00 64.12 110 CYS A O 1
ATOM 840 N N . MET A 1 111 ? 2.439 -23.308 -14.445 1.00 73.69 111 MET A N 1
ATOM 841 C CA . MET A 1 111 ? 3.455 -23.969 -13.620 1.00 73.69 111 MET A CA 1
ATOM 842 C C . MET A 1 111 ? 4.845 -23.330 -13.777 1.00 73.69 111 MET A C 1
ATOM 844 O O . MET A 1 111 ? 5.567 -23.169 -12.796 1.00 73.69 111 MET A O 1
ATOM 848 N N . THR A 1 112 ? 5.220 -22.921 -14.996 1.00 71.94 112 THR A N 1
ATOM 849 C CA . THR A 1 112 ? 6.509 -22.249 -15.245 1.00 71.94 112 THR A CA 1
ATOM 850 C C . THR A 1 112 ? 6.606 -20.856 -14.626 1.00 71.94 112 THR A C 1
ATOM 852 O O . THR A 1 112 ? 7.714 -20.354 -14.456 1.00 71.94 112 THR A O 1
ATOM 855 N N . MET A 1 113 ? 5.478 -20.242 -14.256 1.00 72.06 113 MET A N 1
ATOM 856 C CA . MET A 1 113 ? 5.452 -18.920 -13.624 1.00 72.06 113 MET A CA 1
ATOM 857 C C . MET A 1 113 ? 5.567 -18.974 -12.097 1.00 72.06 113 MET A C 1
ATOM 859 O O . MET A 1 113 ? 5.979 -17.981 -11.500 1.00 72.06 113 MET A O 1
ATOM 863 N N . LEU A 1 114 ? 5.324 -20.130 -11.464 1.00 81.69 114 LEU A N 1
ATOM 864 C CA . LEU A 1 114 ? 5.421 -20.296 -10.006 1.00 81.69 114 LEU A CA 1
ATOM 865 C C . LEU A 1 114 ? 6.735 -19.762 -9.398 1.00 81.69 114 LEU A C 1
ATOM 867 O O . LEU A 1 114 ? 6.660 -19.065 -8.386 1.00 81.69 114 LEU A O 1
ATOM 871 N N . PRO A 1 115 ? 7.932 -19.993 -9.982 1.00 83.69 115 PRO A N 1
ATOM 872 C CA . PRO A 1 115 ? 9.175 -19.474 -9.409 1.00 83.69 115 PRO A CA 1
ATOM 873 C C . PRO A 1 115 ? 9.275 -17.944 -9.452 1.00 83.69 115 PRO A C 1
ATOM 875 O O . PRO A 1 115 ? 9.825 -17.340 -8.531 1.00 83.69 115 PRO A O 1
ATOM 878 N N . LEU A 1 116 ? 8.760 -17.309 -10.511 1.00 79.50 116 LEU A N 1
ATOM 879 C CA . LEU A 1 116 ? 8.744 -15.850 -10.637 1.00 79.50 116 LEU A CA 1
ATOM 880 C C . LEU A 1 116 ? 7.712 -15.248 -9.680 1.00 79.50 116 LEU A C 1
ATOM 882 O O . LEU A 1 116 ? 8.056 -14.368 -8.893 1.00 79.50 116 LEU A O 1
ATOM 886 N N . SER A 1 117 ? 6.494 -15.794 -9.673 1.00 81.31 117 SER A N 1
ATOM 887 C CA . SER A 1 117 ? 5.435 -15.427 -8.731 1.00 81.31 117 SER A CA 1
ATOM 888 C C . SER A 1 117 ? 5.897 -15.542 -7.280 1.00 81.31 117 SER A C 1
ATOM 890 O O . SER A 1 117 ? 5.624 -14.660 -6.471 1.00 81.31 117 SER A O 1
ATOM 892 N N . TRP A 1 118 ? 6.667 -16.583 -6.951 1.00 80.88 118 TRP A N 1
ATOM 893 C CA . TRP A 1 118 ? 7.244 -16.756 -5.621 1.00 80.88 118 TRP A CA 1
ATOM 894 C C . TRP A 1 118 ? 8.279 -15.684 -5.269 1.00 80.88 118 TRP A C 1
ATOM 896 O O . TRP A 1 118 ? 8.285 -15.182 -4.145 1.00 80.88 118 TRP A O 1
ATOM 906 N N . LYS A 1 119 ? 9.147 -15.300 -6.211 1.00 85.06 119 LYS A N 1
ATOM 907 C CA . LYS A 1 119 ? 10.125 -14.219 -5.993 1.00 85.06 119 LYS A CA 1
ATOM 908 C C . LYS A 1 119 ? 9.436 -12.876 -5.750 1.00 85.06 119 LYS A C 1
ATOM 910 O O . LYS A 1 119 ? 9.820 -12.171 -4.819 1.00 85.06 119 LYS A O 1
AT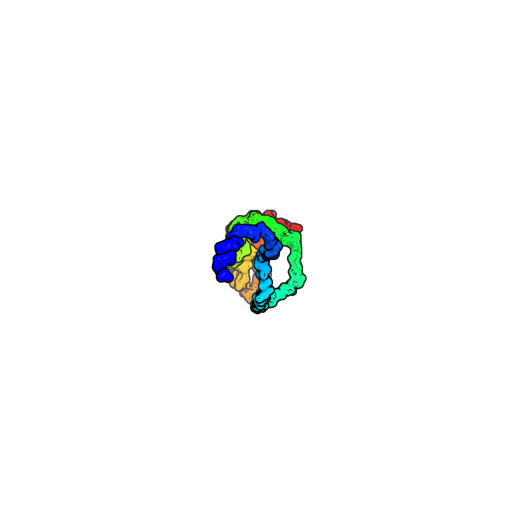OM 915 N N . VAL A 1 120 ? 8.416 -12.560 -6.548 1.00 82.81 120 VAL A N 1
ATOM 916 C CA . VAL A 1 120 ? 7.595 -11.343 -6.425 1.00 82.81 120 VAL A CA 1
ATOM 917 C C . VAL A 1 120 ? 6.839 -11.337 -5.093 1.00 82.81 120 VAL A C 1
ATOM 919 O O . VAL A 1 120 ? 6.921 -10.366 -4.347 1.00 82.81 120 VAL A O 1
ATOM 922 N N . TYR A 1 121 ? 6.196 -12.449 -4.728 1.00 80.25 121 TYR A N 1
ATOM 923 C CA . TYR A 1 121 ? 5.498 -12.576 -3.445 1.00 80.25 121 TYR A CA 1
ATOM 924 C C . TYR A 1 121 ? 6.453 -12.441 -2.255 1.00 80.25 121 TYR A C 1
ATOM 926 O O . TYR A 1 121 ? 6.179 -11.719 -1.305 1.00 80.25 121 TYR A O 1
ATOM 934 N N . ARG A 1 122 ? 7.635 -13.064 -2.312 1.00 82.00 122 ARG A N 1
ATOM 935 C CA . ARG A 1 122 ? 8.647 -12.913 -1.259 1.00 82.00 122 ARG A CA 1
ATOM 936 C C . ARG A 1 122 ? 9.151 -11.471 -1.139 1.00 82.00 122 ARG A C 1
ATOM 938 O O . ARG A 1 122 ? 9.484 -11.046 -0.040 1.00 82.00 122 ARG A O 1
ATOM 945 N N . ALA A 1 123 ? 9.223 -10.733 -2.243 1.00 81.75 123 ALA A N 1
ATOM 946 C CA . ALA A 1 123 ? 9.567 -9.313 -2.229 1.00 81.75 123 ALA A CA 1
ATOM 947 C C . ALA A 1 123 ? 8.463 -8.427 -1.631 1.00 81.75 123 ALA A C 1
ATOM 949 O O . ALA A 1 123 ? 8.776 -7.400 -1.038 1.00 81.75 123 ALA A O 1
ATOM 950 N N . MET A 1 124 ? 7.206 -8.857 -1.737 1.00 71.31 124 MET A N 1
ATOM 951 C CA . MET A 1 124 ? 6.032 -8.208 -1.150 1.00 71.31 124 MET A CA 1
ATOM 952 C C . MET A 1 124 ? 5.924 -8.390 0.371 1.00 71.31 124 MET A C 1
ATOM 954 O O . MET A 1 124 ? 5.157 -7.681 1.012 1.00 71.31 124 MET A O 1
ATOM 958 N N . LEU A 1 125 ? 6.663 -9.336 0.960 1.00 61.59 125 LEU A N 1
ATOM 959 C CA . LEU A 1 125 ? 6.697 -9.573 2.403 1.00 61.59 125 LEU A CA 1
ATOM 960 C C . LEU A 1 125 ? 7.797 -8.718 3.063 1.00 61.59 125 LEU A C 1
ATOM 962 O O . LEU A 1 125 ? 8.934 -9.187 3.188 1.00 61.59 125 LEU A O 1
ATOM 966 N N . PRO A 1 126 ? 7.520 -7.501 3.574 1.00 55.94 126 PRO A N 1
ATOM 967 C CA . PRO A 1 126 ? 8.363 -6.953 4.620 1.00 55.94 126 PRO A CA 1
ATOM 968 C C . PRO A 1 126 ? 8.167 -7.825 5.867 1.00 55.94 126 PRO A C 1
ATOM 970 O O . PRO A 1 126 ? 7.040 -8.189 6.217 1.00 55.94 126 PRO A O 1
ATOM 973 N N . LYS A 1 127 ? 9.264 -8.150 6.563 1.00 47.03 127 LYS A N 1
ATOM 974 C CA . LYS A 1 127 ? 9.281 -9.006 7.768 1.00 47.03 127 LYS A CA 1
ATOM 975 C C . LYS A 1 127 ? 8.359 -8.529 8.912 1.00 47.03 127 LYS A C 1
ATOM 977 O O . LYS A 1 127 ? 8.235 -9.224 9.908 1.00 47.03 127 LYS A O 1
ATOM 982 N N . THR A 1 128 ? 7.727 -7.361 8.798 1.00 44.50 128 THR A N 1
ATOM 983 C CA . THR A 1 128 ? 6.940 -6.712 9.857 1.00 44.50 128 THR A CA 1
ATOM 984 C C . THR A 1 128 ? 5.455 -6.502 9.531 1.00 44.50 128 THR A C 1
ATOM 986 O O . THR A 1 128 ? 4.664 -6.400 10.464 1.00 44.50 128 THR A O 1
ATOM 989 N N . PHE A 1 129 ? 5.035 -6.460 8.257 1.00 46.59 129 PHE A N 1
ATOM 990 C CA . PHE A 1 129 ? 3.633 -6.158 7.899 1.00 46.59 129 PHE A CA 1
ATOM 991 C C . PHE A 1 129 ? 2.763 -7.422 7.853 1.00 46.59 129 PHE A C 1
ATOM 993 O O . PHE A 1 129 ? 1.761 -7.513 8.552 1.00 46.59 129 PHE A O 1
ATOM 1000 N N . TRP A 1 130 ? 3.185 -8.454 7.116 1.00 38.97 130 TRP A N 1
ATOM 1001 C CA . TRP A 1 130 ? 2.386 -9.677 6.947 1.00 38.97 130 TRP A CA 1
ATOM 1002 C C . TRP A 1 130 ? 2.488 -10.663 8.121 1.00 38.97 130 TRP A C 1
ATOM 1004 O O . TRP A 1 130 ? 1.532 -11.388 8.389 1.00 38.97 130 TRP A O 1
ATOM 1014 N N . MET A 1 131 ? 3.600 -10.668 8.869 1.00 34.25 131 MET A N 1
ATOM 1015 C CA . MET A 1 131 ? 3.739 -11.500 10.080 1.00 34.25 131 MET A CA 1
ATOM 1016 C C . MET A 1 131 ? 2.745 -11.104 11.186 1.00 34.25 131 MET A C 1
ATOM 1018 O O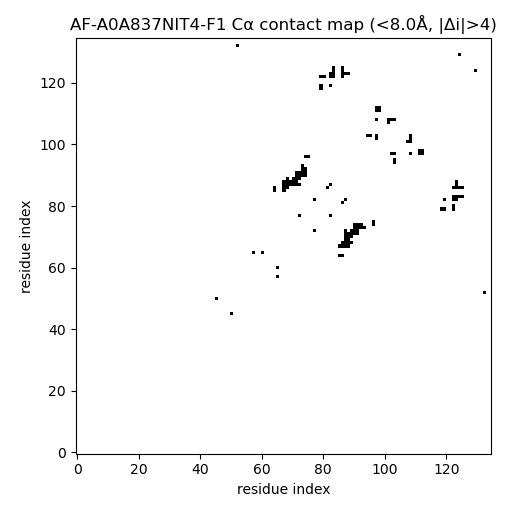 . MET A 1 131 ? 2.300 -11.975 11.928 1.00 34.25 131 MET A O 1
ATOM 1022 N N . ASN A 1 132 ? 2.354 -9.825 11.251 1.00 43.09 132 ASN A N 1
ATOM 1023 C CA . ASN A 1 132 ? 1.353 -9.323 12.199 1.00 43.09 132 ASN A CA 1
ATOM 1024 C C . ASN A 1 132 ? -0.096 -9.532 11.724 1.00 43.09 132 ASN A C 1
ATOM 1026 O O . ASN A 1 132 ? -1.002 -9.546 12.547 1.00 43.09 132 ASN A O 1
ATOM 1030 N N . VAL A 1 133 ? -0.325 -9.708 10.417 1.00 40.84 133 VAL A N 1
ATOM 1031 C CA . VAL A 1 133 ? -1.656 -10.002 9.848 1.00 40.84 133 VAL A CA 1
ATOM 1032 C C . VAL A 1 133 ? -2.002 -11.493 9.955 1.00 40.84 133 VAL A C 1
ATOM 1034 O O . VAL A 1 133 ? -3.172 -11.838 10.098 1.00 40.84 133 VAL A O 1
ATOM 1037 N N . MET A 1 134 ? -1.002 -12.383 9.880 1.00 33.97 134 MET A N 1
ATOM 1038 C CA . MET A 1 134 ? -1.205 -13.843 9.879 1.00 33.97 134 MET A CA 1
ATOM 1039 C C . MET A 1 134 ? -0.927 -14.556 11.220 1.00 33.97 134 MET A C 1
ATOM 1041 O O . MET A 1 134 ? -1.093 -15.774 11.278 1.00 33.97 134 MET A O 1
ATOM 1045 N N . SER A 1 135 ? -0.532 -13.837 12.280 1.00 41.34 135 SER A N 1
ATOM 1046 C CA . SER A 1 135 ? -0.571 -14.324 13.684 1.00 41.34 135 SER A CA 1
ATOM 1047 C C . SER A 1 135 ? -1.860 -13.860 14.346 1.00 41.34 135 SER A C 1
ATOM 1049 O O . SER A 1 135 ? -2.441 -14.532 15.224 1.00 41.34 135 SER A O 1
#

Nearest PDB structures (foldseek):
  3rrx-assembly1_A  TM=8.165E-01  e=5.229E-05  Pseudoalteromonas sp. BB1
  3ut0-assembly3_C  TM=8.177E-01  e=1.577E-04  Pseudoalteromonas sp. BB1
  5tf0-assembly1_A  TM=8.374E-01  e=1.514E-01  Bacteroides intestinalis DSM 17393
  5tf0-assembly1_B  TM=7.532E-01  e=4.037E-01  Bacteroides intestinalis DSM 17393

pLDDT: mean 70.84, std 18.96, range [33.97, 94.75]

Secondary structure (DSSP, 8-state):
-----------------------------------SS-----SS---HHHHHHHHHHHHH--HHHHHHHH---BTTS--HHHHHHH--S--B--S----TTS-TTSHHHHHHHHHHHHHHHHHH--TTTHHHH--